Protein AF-0000000086125486 (afdb_homodimer)

Foldseek 3Di:
DPPPPPPPDFDDLVVLLVVVCVPDPDNVDHDDPVNSVVVRVVVRVLVVVLVVQLVVQCVVVPHPDSDPVSSVVCVVVSVVVD/DPPPPPPPDFDDLVVLLVVVCVPDPDNVDHDDPVNSVVVRVVVRVLVVVLVVQLCVQCVVVPHPDSDPVSSVVCVVVSVVVD

Organism: NCBI:txid247094

Secondary structure (DSSP, 8-state):
------------HHHHHHHHHHH-S-TT-EE-HHHHHHHHHHHHHHHHHHHHHHHHHHHHTT-SEE-HHHHHHHHHHHHHH-/------------HHHHHHHHHHH---TT-EE-HHHHHHHHHHHHHHHHHHHHHHHHHHHHTT-SEE-HHHHHHHHHHHHHH-

Radius of gyration: 17.05 Å; Cα contacts (8 Å, |Δi|>4): 191; chains: 2; bounding box: 52×50×36 Å

pLDDT: mean 90.28, std 16.27, range [27.81, 98.56]

Nearest PDB structures (foldseek):
  3vh6-assembly1_D  TM=9.141E-01  e=5.576E-08  Gallus gallus
  4dra-assembly1_H  TM=8.944E-01  e=1.896E-07  Homo sapiens
  4ne1-assembly1_W  TM=8.777E-01  e=1.132E-07  Homo sapiens
  7ywx-assembly1_X  TM=8.607E-01  e=2.300E-07  Homo sapiens
  4ne1-assembly1_L  TM=8.713E-01  e=2.300E-07  Homo sapiens

Sequence (164 aa):
MDQKEGEEIGFPKGLVSKLLSENIKDEKMKVSADALLLVAELLNVFVREAAARAARQAQDEEIPVVDIEQVEKILPQLLLDFMDQKEGEEIGFPKGLVSKLLSENIKDEKMKVSADALLLVAELLNVFVREAAARAARQAQDEEIPVVDIEQVEKILPQLLLDF

Structure (mmCIF, N/CA/C/O backbone):
data_AF-0000000086125486-model_v1
#
loop_
_entity.id
_entity.type
_entity.pdbx_description
1 polymer 'Centromere protein X'
#
loop_
_atom_site.group_PDB
_atom_site.id
_atom_site.type_symbol
_atom_site.label_atom_id
_atom_site.label_alt_id
_atom_site.label_comp_id
_atom_site.label_asym_id
_atom_site.label_entity_id
_atom_site.label_seq_id
_atom_site.pdbx_PDB_ins_code
_atom_site.Cartn_x
_atom_site.Cartn_y
_atom_site.Cartn_z
_atom_site.occupancy
_atom_site.B_iso_or_equiv
_atom_site.auth_seq_id
_atom_site.auth_comp_id
_atom_site.auth_asym_id
_atom_site.auth_atom_id
_atom_site.pdbx_PDB_model_num
ATOM 1 N N . MET A 1 1 ? -22.188 -17.453 19.688 1 27.88 1 MET A N 1
ATOM 2 C CA . MET A 1 1 ? -20.75 -17.656 19.516 1 27.88 1 MET A CA 1
ATOM 3 C C . MET A 1 1 ? -20.125 -16.547 18.688 1 27.88 1 MET A C 1
ATOM 5 O O . MET A 1 1 ? -20.484 -16.375 17.516 1 27.88 1 MET A O 1
ATOM 9 N N . ASP A 1 2 ? -19.891 -15.312 19 1 35.53 2 ASP A N 1
ATOM 10 C CA . ASP A 1 2 ? -19.641 -14.023 18.359 1 35.53 2 ASP A CA 1
ATOM 11 C C . ASP A 1 2 ? -18.422 -14.094 17.453 1 35.53 2 ASP A C 1
ATOM 13 O O . ASP A 1 2 ? -17.359 -14.586 17.859 1 35.53 2 ASP A O 1
ATOM 17 N N . GLN A 1 3 ? -18.438 -14.633 16.141 1 33.12 3 GLN A N 1
ATOM 18 C CA . GLN A 1 3 ? -17.422 -14.914 15.125 1 33.12 3 GLN A CA 1
ATOM 19 C C . GLN A 1 3 ? -16.297 -13.891 15.18 1 33.12 3 GLN A C 1
ATOM 21 O O . GLN A 1 3 ? -16.531 -12.695 14.992 1 33.12 3 GLN A O 1
ATOM 26 N N . LYS A 1 4 ? -15.484 -13.781 16.156 1 38.28 4 LYS A N 1
ATOM 27 C CA . LYS A 1 4 ? -14.172 -13.148 16.25 1 38.28 4 LYS A CA 1
ATOM 28 C C . LYS A 1 4 ? -13.508 -13.039 14.883 1 38.28 4 LYS A C 1
ATOM 30 O O . LYS A 1 4 ? -13.148 -14.055 14.289 1 38.28 4 LYS A O 1
ATOM 35 N N . GLU A 1 5 ? -13.852 -12.32 13.891 1 43.47 5 GLU A N 1
ATOM 36 C CA . GLU A 1 5 ? -13.367 -11.867 12.594 1 43.47 5 GLU A CA 1
ATOM 37 C C . GLU A 1 5 ? -11.836 -11.891 12.539 1 43.47 5 GLU A C 1
ATOM 39 O O . GLU A 1 5 ? -11.172 -11.383 13.438 1 43.47 5 GLU A O 1
ATOM 44 N N . GLY A 1 6 ? -11.172 -12.953 12.297 1 47.03 6 GLY A N 1
ATOM 45 C CA . GLY A 1 6 ? -9.758 -13.297 12.242 1 47.03 6 GLY A CA 1
ATOM 46 C C . GLY A 1 6 ? -8.852 -12.086 12.141 1 47.03 6 GLY A C 1
ATOM 47 O O . GLY A 1 6 ? -9.195 -11.102 11.484 1 47.03 6 GLY A O 1
ATOM 48 N N . GLU A 1 7 ? -8.32 -11.625 13.234 1 56.25 7 GLU A N 1
ATOM 49 C CA . GLU A 1 7 ? -7.359 -10.531 13.289 1 56.25 7 GLU A CA 1
ATOM 50 C C . GLU A 1 7 ? -6.512 -10.477 12.023 1 56.25 7 GLU A C 1
ATOM 52 O O . GLU A 1 7 ? -5.801 -11.43 11.703 1 56.25 7 GLU A O 1
ATOM 57 N N . GLU A 1 8 ? -7.039 -9.977 10.891 1 67.38 8 GLU A N 1
ATOM 58 C CA . GLU A 1 8 ? -6.309 -9.836 9.633 1 67.38 8 GLU A CA 1
ATOM 59 C C . GLU A 1 8 ? -4.953 -9.164 9.859 1 67.38 8 GLU A C 1
ATOM 61 O O . GLU A 1 8 ? -4.844 -8.227 10.656 1 67.38 8 GLU A O 1
ATOM 66 N N . ILE A 1 9 ? -3.92 -10.008 9.508 1 83.06 9 ILE A N 1
ATOM 67 C CA . ILE A 1 9 ? -2.588 -9.414 9.539 1 83.06 9 ILE A CA 1
ATOM 68 C C . ILE A 1 9 ? -2.559 -8.172 8.648 1 83.06 9 ILE A C 1
ATOM 70 O O . ILE A 1 9 ? -3.109 -8.18 7.543 1 83.06 9 ILE A O 1
ATOM 74 N N . GLY A 1 10 ? -2.18 -7.105 9.25 1 93.69 10 GLY A N 1
ATOM 75 C CA . GLY A 1 10 ? -2.02 -5.871 8.5 1 93.69 10 GLY A CA 1
ATOM 76 C C . GLY A 1 10 ? 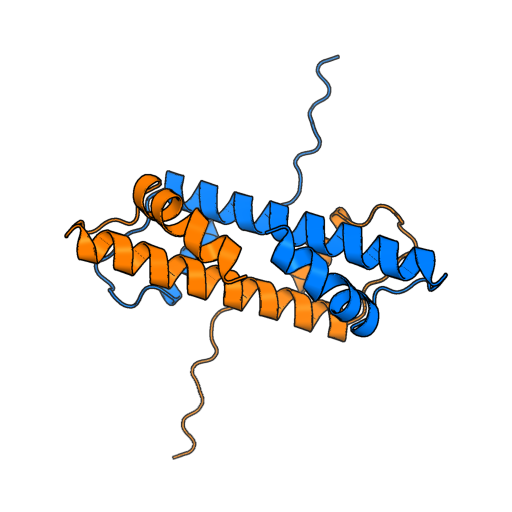-0.687 -5.191 8.742 1 93.69 10 GLY A C 1
ATOM 77 O O . GLY A 1 10 ? 0.197 -5.758 9.391 1 93.69 10 GLY A O 1
ATOM 78 N N . PHE A 1 11 ? -0.47 -4.129 8.094 1 96.19 11 PHE A N 1
ATOM 79 C CA . PHE A 1 11 ? 0.759 -3.365 8.273 1 96.19 11 PHE A CA 1
ATOM 80 C C . PHE A 1 11 ? 0.841 -2.787 9.68 1 96.19 11 PHE A C 1
ATOM 82 O O . PHE A 1 11 ? -0.115 -2.18 10.164 1 96.19 11 PHE A O 1
ATOM 89 N N . PRO A 1 12 ? 1.925 -2.938 10.289 1 95.25 12 PRO A N 1
ATOM 90 C CA . PRO A 1 12 ? 2.096 -2.33 11.609 1 95.25 12 PRO A CA 1
ATOM 91 C C . PRO A 1 12 ? 2.041 -0.805 11.57 1 95.25 12 PRO A C 1
ATOM 93 O O . PRO A 1 12 ? 2.604 -0.186 10.664 1 95.25 12 PRO A O 1
ATOM 96 N N . LYS A 1 13 ? 1.443 -0.276 12.57 1 94.81 13 LYS A N 1
ATOM 97 C CA . LYS A 1 13 ? 1.305 1.175 12.648 1 94.81 13 LYS A CA 1
ATOM 98 C C . LYS A 1 13 ? 2.668 1.855 12.719 1 94.81 13 LYS A C 1
ATOM 100 O O . LYS A 1 13 ? 2.869 2.916 12.125 1 94.81 13 LYS A O 1
ATOM 105 N N . GLY A 1 14 ? 3.518 1.239 13.492 1 96.12 14 GLY A N 1
ATOM 106 C CA . GLY A 1 14 ? 4.848 1.809 13.617 1 96.12 14 GLY A CA 1
ATOM 107 C C . GLY A 1 14 ? 5.57 1.932 12.289 1 96.12 14 GLY A C 1
ATOM 108 O O . GLY A 1 14 ? 6.254 2.928 12.039 1 96.12 14 GLY A O 1
ATOM 109 N N . LEU A 1 15 ? 5.43 0.926 11.461 1 96.62 15 LEU A N 1
ATOM 110 C CA . LEU A 1 15 ? 6.062 0.949 10.141 1 96.62 15 LEU A CA 1
ATOM 111 C C . LEU A 1 15 ? 5.414 1.997 9.25 1 96.62 15 LEU A C 1
ATOM 113 O O . LEU A 1 15 ? 6.109 2.762 8.57 1 96.62 15 LEU A O 1
ATOM 117 N N . VAL A 1 16 ? 4.109 2.064 9.203 1 97.5 16 VAL A N 1
ATOM 118 C CA . VAL A 1 16 ? 3.395 3.027 8.375 1 97.5 16 VAL A CA 1
ATOM 119 C C . VAL A 1 16 ? 3.77 4.449 8.789 1 97.5 16 VAL A C 1
ATOM 121 O O . VAL A 1 16 ? 4.02 5.309 7.941 1 97.5 16 VAL A O 1
ATOM 124 N N . SER A 1 17 ? 3.84 4.68 10.078 1 97.38 17 SER A N 1
ATOM 125 C CA . SER A 1 17 ? 4.23 5.984 10.609 1 97.38 17 SER A CA 1
ATOM 126 C C . SER A 1 17 ? 5.629 6.375 10.133 1 97.38 17 SER A C 1
ATOM 128 O O . SER A 1 17 ? 5.848 7.504 9.695 1 97.38 17 SER A O 1
ATOM 130 N N . LYS A 1 18 ? 6.531 5.418 10.281 1 96.38 18 LYS A N 1
ATOM 131 C CA . LYS A 1 18 ? 7.906 5.664 9.852 1 96.38 18 LYS A CA 1
ATOM 132 C C . LYS A 1 18 ? 7.969 6 8.367 1 96.38 18 LYS A C 1
ATOM 134 O O . LYS A 1 18 ? 8.672 6.934 7.965 1 96.38 18 LYS A O 1
ATOM 139 N N . LEU A 1 19 ? 7.289 5.266 7.574 1 96.94 19 LEU A N 1
ATOM 140 C CA . LEU A 1 19 ? 7.285 5.469 6.129 1 96.94 19 LEU A CA 1
ATOM 141 C C . LEU A 1 19 ? 6.688 6.824 5.773 1 96.94 19 LEU A C 1
ATOM 143 O O . LEU A 1 19 ? 7.203 7.527 4.902 1 96.94 19 LEU A O 1
ATOM 147 N N . LEU A 1 20 ? 5.586 7.195 6.422 1 97 20 LEU A N 1
ATOM 148 C CA . LEU A 1 20 ? 4.977 8.5 6.176 1 97 20 LEU A CA 1
ATOM 149 C C . LEU A 1 20 ? 5.938 9.625 6.535 1 97 20 LEU A C 1
ATOM 151 O O . LEU A 1 20 ? 6.105 10.578 5.766 1 97 20 LEU A O 1
ATOM 155 N N . SER A 1 21 ? 6.551 9.531 7.625 1 95.56 21 SER A N 1
ATOM 156 C CA . SER A 1 21 ? 7.48 10.555 8.094 1 95.56 21 SER A CA 1
ATOM 157 C C . SER A 1 21 ? 8.648 10.719 7.129 1 95.56 21 SER A C 1
ATOM 159 O O . SER A 1 21 ? 9.109 11.836 6.883 1 95.56 21 SER A O 1
ATOM 161 N N . GLU A 1 22 ? 9.078 9.562 6.664 1 94.25 22 GLU A N 1
ATOM 162 C CA . GLU A 1 22 ? 10.203 9.578 5.734 1 94.25 22 GLU A CA 1
ATOM 163 C C . GLU A 1 22 ? 9.836 10.281 4.434 1 94.25 22 GLU A C 1
ATOM 165 O O . GLU A 1 22 ? 10.688 10.883 3.779 1 94.25 22 GLU A O 1
ATOM 170 N N . ASN A 1 23 ? 8.625 10.258 4.102 1 92.19 23 ASN A N 1
ATOM 171 C CA . ASN A 1 23 ? 8.211 10.773 2.801 1 92.19 23 ASN A CA 1
ATOM 172 C C . ASN A 1 23 ? 7.633 12.18 2.912 1 92.19 23 ASN A C 1
ATOM 174 O O . ASN A 1 23 ? 7.332 12.812 1.898 1 92.19 23 ASN A O 1
ATOM 178 N N . ILE A 1 24 ? 7.402 12.562 4.047 1 95.19 24 ILE A N 1
ATOM 179 C CA . ILE A 1 24 ? 6.98 13.938 4.293 1 95.19 24 ILE A CA 1
ATOM 180 C C . ILE A 1 24 ? 8.211 14.828 4.473 1 95.19 24 ILE A C 1
ATOM 182 O O . ILE A 1 24 ? 9.008 14.625 5.391 1 95.19 24 ILE A O 1
ATOM 186 N N . LYS A 1 25 ? 8.445 15.766 3.717 1 89.38 25 LYS A N 1
ATOM 187 C CA . LYS A 1 25 ? 9.656 16.578 3.648 1 89.38 25 LYS A CA 1
ATOM 188 C C . LYS A 1 25 ? 9.742 17.531 4.828 1 89.38 25 LYS A C 1
ATOM 190 O O . LYS A 1 25 ? 10.828 17.781 5.359 1 89.38 25 LYS A O 1
ATOM 195 N N . ASP A 1 26 ? 8.641 18.016 5.262 1 90.06 26 ASP A N 1
ATOM 196 C CA . ASP A 1 26 ? 8.609 18.969 6.367 1 90.06 26 ASP A CA 1
ATOM 197 C C . ASP A 1 26 ? 8.75 18.266 7.711 1 90.06 26 ASP A C 1
ATOM 199 O O . ASP A 1 26 ? 7.816 17.594 8.164 1 90.06 26 ASP A O 1
ATOM 203 N N . GLU A 1 27 ? 9.797 18.453 8.359 1 87.62 27 GLU A N 1
ATOM 204 C CA . GLU A 1 27 ? 10.094 17.75 9.609 1 87.62 27 GLU A CA 1
ATOM 205 C C . GLU A 1 27 ? 9.172 18.234 10.734 1 87.62 27 GLU A C 1
ATOM 207 O O . GLU A 1 27 ? 9.047 17.562 11.758 1 87.62 27 GLU A O 1
ATOM 212 N N . LYS A 1 28 ? 8.547 19.375 10.57 1 90.62 28 LYS A N 1
ATOM 213 C CA . LYS A 1 28 ? 7.656 19.891 11.602 1 90.62 28 LYS A CA 1
ATOM 214 C C . LYS A 1 28 ? 6.258 19.297 11.469 1 90.62 28 LYS A C 1
ATOM 216 O O . LYS A 1 28 ? 5.449 19.391 12.391 1 90.62 28 LYS A O 1
ATOM 221 N N . MET A 1 29 ? 5.988 18.719 10.344 1 95.25 29 MET A N 1
ATOM 222 C CA . MET A 1 29 ? 4.676 18.141 10.07 1 95.25 29 MET A CA 1
ATOM 223 C C . MET A 1 29 ? 4.496 16.812 10.805 1 95.25 29 MET A C 1
ATOM 225 O O . MET A 1 29 ? 5.363 15.938 10.734 1 95.25 29 MET A O 1
ATOM 229 N N . LYS A 1 30 ? 3.443 16.719 11.516 1 96 30 LYS A N 1
ATOM 230 C CA . LYS A 1 30 ? 3.084 15.477 12.195 1 96 30 LYS A CA 1
ATOM 231 C C . LYS A 1 30 ? 1.925 14.773 11.5 1 96 30 LYS A C 1
ATOM 233 O O . LYS A 1 30 ? 1.206 15.391 10.711 1 96 30 LYS A O 1
ATOM 238 N N . VAL A 1 31 ? 1.83 13.516 11.773 1 97.81 31 VAL A N 1
ATOM 239 C CA . VAL A 1 31 ? 0.714 12.727 11.273 1 97.81 31 VAL A CA 1
ATOM 240 C C . VAL A 1 31 ? -0.133 12.219 12.438 1 97.81 31 VAL A C 1
ATOM 242 O O . VAL A 1 31 ? 0.394 11.648 13.391 1 97.81 31 VAL A O 1
ATOM 245 N N . SER A 1 32 ? -1.364 12.539 12.367 1 98 32 SER A N 1
ATOM 246 C CA . SER A 1 32 ? -2.258 12.141 13.453 1 98 32 SER A CA 1
ATOM 247 C C . SER A 1 32 ? -2.453 10.625 13.477 1 98 32 SER A C 1
ATOM 249 O O . SER A 1 32 ? -2.254 9.953 12.469 1 98 32 SER A O 1
ATOM 251 N N . ALA A 1 33 ? -2.873 10.133 14.625 1 97.75 33 ALA A N 1
ATOM 252 C CA . ALA A 1 33 ? -3.129 8.703 14.789 1 97.75 33 ALA A CA 1
ATOM 253 C C . ALA A 1 33 ? -4.234 8.227 13.852 1 97.75 33 ALA A C 1
ATOM 255 O O . ALA A 1 33 ? -4.156 7.133 13.297 1 97.75 33 ALA A O 1
ATOM 256 N N . ASP A 1 34 ? -5.266 9.055 13.648 1 97.81 34 ASP A N 1
ATOM 257 C CA . ASP A 1 34 ? -6.383 8.672 12.781 1 97.81 34 ASP A CA 1
ATOM 258 C C . ASP A 1 34 ? -5.949 8.609 11.32 1 97.81 34 ASP A C 1
ATOM 260 O O . ASP A 1 34 ? -6.406 7.75 10.57 1 97.81 34 ASP A O 1
ATOM 264 N N . ALA A 1 35 ? -5.164 9.555 10.953 1 98.19 35 ALA A N 1
ATOM 265 C CA . ALA A 1 35 ? -4.645 9.539 9.586 1 98.19 35 ALA A CA 1
ATOM 266 C C . ALA A 1 35 ? -3.795 8.289 9.344 1 98.19 35 ALA A C 1
ATOM 268 O O . ALA A 1 35 ? -3.912 7.652 8.289 1 98.19 35 ALA A O 1
ATOM 269 N N . LEU A 1 36 ? -3.004 8.023 10.328 1 97.81 36 LEU A N 1
ATOM 270 C CA . LEU A 1 36 ? -2.172 6.824 10.25 1 97.81 36 LEU A CA 1
ATOM 271 C C . LEU A 1 36 ? -3.027 5.578 10.055 1 97.81 36 LEU A C 1
ATOM 273 O O . LEU A 1 36 ? -2.715 4.734 9.211 1 97.81 36 LEU A O 1
ATOM 277 N N . LEU A 1 37 ? -4.043 5.465 10.82 1 97.38 37 LEU A N 1
ATOM 278 C CA . LEU A 1 37 ? -4.945 4.32 10.742 1 97.38 37 LEU A CA 1
ATOM 279 C C . LEU A 1 37 ? -5.598 4.234 9.367 1 97.38 37 LEU A C 1
ATOM 281 O O . LEU A 1 37 ? -5.73 3.146 8.797 1 97.38 37 LEU A O 1
ATOM 285 N N . LEU A 1 38 ? -5.988 5.332 8.844 1 97.88 38 LEU A N 1
ATOM 286 C CA . LEU A 1 38 ? -6.625 5.352 7.535 1 97.88 38 LEU A CA 1
ATOM 287 C C . LEU A 1 38 ? -5.652 4.898 6.449 1 97.88 38 LEU A C 1
ATOM 289 O O . LEU A 1 38 ? -6.004 4.078 5.602 1 97.88 38 LEU A O 1
ATOM 293 N N . VAL A 1 39 ? -4.469 5.398 6.457 1 97.69 39 VAL A N 1
ATOM 294 C CA . VAL A 1 39 ? -3.48 5.031 5.445 1 97.69 39 VAL A CA 1
ATOM 295 C C . VAL A 1 39 ? -3.146 3.547 5.566 1 97.69 39 VAL A C 1
ATOM 297 O O . VAL A 1 39 ? -3.045 2.844 4.559 1 97.69 39 VAL A O 1
ATOM 300 N N . ALA A 1 40 ? -2.984 3.049 6.828 1 97.62 40 ALA A N 1
ATOM 301 C CA . ALA A 1 40 ? -2.742 1.624 7.039 1 97.62 40 ALA A CA 1
ATOM 302 C C . ALA A 1 40 ? -3.867 0.78 6.449 1 97.62 40 ALA A C 1
ATOM 304 O O . ALA A 1 40 ? -3.615 -0.26 5.836 1 97.62 40 ALA A O 1
ATOM 305 N N . GLU A 1 41 ? -5.082 1.239 6.637 1 96.69 41 GLU A N 1
ATOM 306 C CA . GLU A 1 41 ? -6.227 0.509 6.098 1 96.69 41 GLU A CA 1
ATOM 307 C C . GLU A 1 41 ? -6.211 0.504 4.574 1 96.69 41 GLU A C 1
ATOM 309 O O . GLU A 1 41 ? -6.52 -0.512 3.947 1 96.69 41 GLU A O 1
ATOM 314 N N . LEU A 1 42 ? -5.91 1.632 3.961 1 96.31 42 LEU A N 1
ATOM 315 C CA . LEU A 1 42 ? -5.828 1.717 2.506 1 96.31 42 LEU A CA 1
ATOM 316 C C . LEU A 1 42 ? -4.77 0.761 1.967 1 96.31 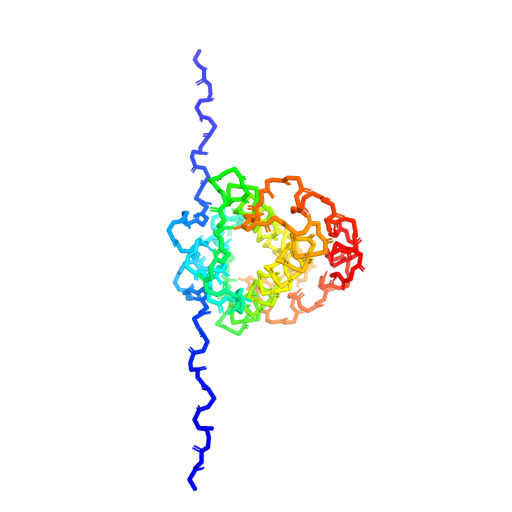42 LEU A C 1
ATOM 318 O O . LEU A 1 42 ? -5.004 0.061 0.979 1 96.31 42 LEU A O 1
ATOM 322 N N . LEU A 1 43 ? -3.648 0.705 2.672 1 97.12 43 LEU A N 1
ATOM 323 C CA . LEU A 1 43 ? -2.578 -0.203 2.275 1 97.12 43 LEU A CA 1
ATOM 324 C C . LEU A 1 43 ? -3.023 -1.656 2.402 1 97.12 43 LEU A C 1
ATOM 326 O O . LEU A 1 43 ? -2.736 -2.477 1.527 1 97.12 43 LEU A O 1
ATOM 330 N N . ASN A 1 44 ? -3.689 -1.975 3.48 1 96.56 44 ASN A N 1
ATOM 331 C CA . ASN A 1 44 ? -4.188 -3.332 3.674 1 96.56 44 ASN A CA 1
ATOM 332 C C . ASN A 1 44 ? -5.184 -3.725 2.588 1 96.56 44 ASN A C 1
ATOM 334 O O . ASN A 1 44 ? -5.152 -4.848 2.086 1 96.56 44 ASN A O 1
ATOM 338 N N . VAL A 1 45 ? -6.078 -2.863 2.293 1 95.44 45 VAL A N 1
ATOM 339 C CA . VAL A 1 45 ? -7.047 -3.135 1.238 1 95.44 45 VAL A CA 1
ATOM 340 C C . VAL A 1 45 ? -6.324 -3.324 -0.093 1 95.44 45 VAL A C 1
ATOM 342 O O . VAL A 1 45 ? -6.648 -4.238 -0.856 1 95.44 45 VAL A O 1
ATOM 345 N N . PHE A 1 46 ? -5.391 -2.432 -0.346 1 95.44 46 PHE A N 1
ATOM 346 C CA . PHE A 1 46 ? -4.637 -2.486 -1.593 1 95.44 46 PHE A CA 1
ATOM 347 C C . PHE A 1 46 ? -3.939 -3.832 -1.747 1 95.44 46 PHE A C 1
ATOM 349 O O . PHE A 1 46 ? -4.047 -4.477 -2.793 1 95.44 46 PHE A O 1
ATOM 356 N N . VAL A 1 47 ? -3.242 -4.277 -0.757 1 96.81 47 VAL A N 1
ATOM 357 C CA . VAL A 1 47 ? -2.475 -5.516 -0.842 1 96.81 47 VAL A CA 1
ATOM 358 C C . VAL A 1 47 ? -3.426 -6.707 -0.94 1 96.81 47 VAL A C 1
ATOM 360 O O . VAL A 1 47 ? -3.152 -7.668 -1.661 1 96.81 47 VAL A O 1
ATOM 363 N N . ARG A 1 48 ? -4.492 -6.66 -0.231 1 96.06 48 ARG A N 1
ATOM 364 C CA . ARG A 1 48 ? -5.488 -7.723 -0.291 1 96.06 48 ARG A CA 1
ATOM 365 C C . ARG A 1 48 ? -6.059 -7.863 -1.698 1 96.06 48 ARG A C 1
ATOM 367 O O . ARG A 1 48 ? -6.176 -8.977 -2.219 1 96.06 48 ARG A O 1
ATOM 374 N N . GLU A 1 49 ? -6.469 -6.703 -2.279 1 96.06 49 GLU A N 1
ATOM 375 C CA . GLU A 1 49 ? -7.031 -6.719 -3.625 1 96.06 49 GLU A CA 1
ATOM 376 C C . GLU A 1 49 ? -6.004 -7.191 -4.648 1 96.06 49 GLU A C 1
ATOM 378 O O . GLU A 1 49 ? -6.324 -7.988 -5.535 1 96.06 49 GLU A O 1
ATOM 383 N N . ALA A 1 50 ? -4.809 -6.691 -4.562 1 97.06 50 ALA A N 1
ATOM 384 C CA . ALA A 1 50 ? -3.734 -7.102 -5.465 1 97.06 50 ALA A CA 1
ATOM 385 C C . ALA A 1 50 ? -3.492 -8.609 -5.375 1 97.06 50 ALA A C 1
ATOM 387 O O . ALA A 1 50 ? -3.42 -9.289 -6.402 1 97.06 50 ALA A O 1
ATOM 388 N N . ALA A 1 51 ? -3.387 -9.133 -4.148 1 97.19 51 ALA A N 1
ATOM 389 C CA . ALA A 1 51 ? -3.125 -10.547 -3.914 1 97.19 51 ALA A CA 1
ATOM 390 C C . ALA A 1 51 ? -4.238 -11.414 -4.496 1 97.19 51 ALA A C 1
ATOM 392 O O . ALA A 1 51 ? -3.971 -12.398 -5.191 1 97.19 51 ALA A O 1
ATOM 393 N N . ALA A 1 52 ? -5.465 -11.047 -4.137 1 96.38 52 ALA A N 1
ATOM 394 C CA . ALA A 1 52 ? -6.617 -11.828 -4.59 1 96.38 52 ALA A CA 1
ATOM 395 C C . ALA A 1 52 ? -6.695 -11.852 -6.113 1 96.38 52 ALA A C 1
ATOM 397 O O . ALA A 1 52 ? -6.922 -12.914 -6.711 1 96.38 52 ALA A O 1
ATOM 398 N N . ARG A 1 53 ? -6.488 -10.711 -6.699 1 97.38 53 ARG A N 1
ATOM 399 C CA . ARG A 1 53 ? -6.602 -10.625 -8.148 1 97.38 53 ARG A CA 1
ATOM 400 C C . ARG A 1 53 ? -5.445 -11.344 -8.836 1 97.38 53 ARG A C 1
ATOM 402 O O . ARG A 1 53 ? -5.641 -12.023 -9.844 1 97.38 53 ARG A O 1
ATOM 409 N N . ALA A 1 54 ? -4.266 -11.195 -8.367 1 97.94 54 ALA A N 1
ATOM 410 C CA . ALA A 1 54 ? -3.111 -11.867 -8.953 1 97.94 54 ALA A CA 1
ATOM 411 C C . ALA A 1 54 ? -3.246 -13.383 -8.836 1 97.94 54 ALA A C 1
ATOM 413 O O . ALA A 1 54 ? -2.934 -14.109 -9.781 1 97.94 54 ALA A O 1
ATOM 414 N N . ALA A 1 55 ? -3.723 -13.844 -7.711 1 97.38 55 ALA A N 1
ATOM 415 C CA . ALA A 1 55 ? -3.939 -15.281 -7.516 1 97.38 55 ALA A CA 1
ATOM 416 C C . ALA A 1 55 ? -4.988 -15.812 -8.492 1 97.38 55 ALA A C 1
ATOM 418 O O . ALA A 1 55 ? -4.812 -16.891 -9.07 1 97.38 55 ALA A O 1
ATOM 419 N N . ARG A 1 56 ? -6.055 -15.039 -8.594 1 97 56 ARG A N 1
ATOM 420 C CA . ARG A 1 56 ? -7.098 -15.438 -9.539 1 97 56 ARG A CA 1
ATOM 421 C C . ARG A 1 56 ? -6.551 -15.484 -10.961 1 97 56 ARG A C 1
ATOM 423 O O . ARG A 1 56 ? -6.887 -16.391 -11.719 1 97 56 ARG A O 1
ATOM 430 N N . GLN A 1 57 ? -5.707 -14.5 -11.305 1 97.75 57 GLN A N 1
ATOM 431 C CA . GLN A 1 57 ? -5.082 -14.477 -12.625 1 97.75 57 GLN A CA 1
ATOM 432 C C . GLN A 1 57 ? -4.246 -15.734 -12.859 1 97.75 57 GLN A C 1
ATOM 434 O O . GLN A 1 57 ? -4.293 -16.328 -13.938 1 97.75 57 GLN A O 1
ATOM 439 N N . ALA A 1 58 ? -3.475 -16.141 -11.859 1 97.62 58 ALA A N 1
ATOM 440 C CA . ALA A 1 58 ? -2.678 -17.375 -11.945 1 97.62 58 ALA A CA 1
ATOM 441 C C . ALA A 1 58 ? -3.57 -18.594 -12.078 1 97.62 58 ALA A C 1
ATOM 443 O O . ALA A 1 58 ? -3.281 -19.5 -12.875 1 97.62 58 ALA A O 1
ATOM 444 N N . GLN A 1 59 ? -4.668 -18.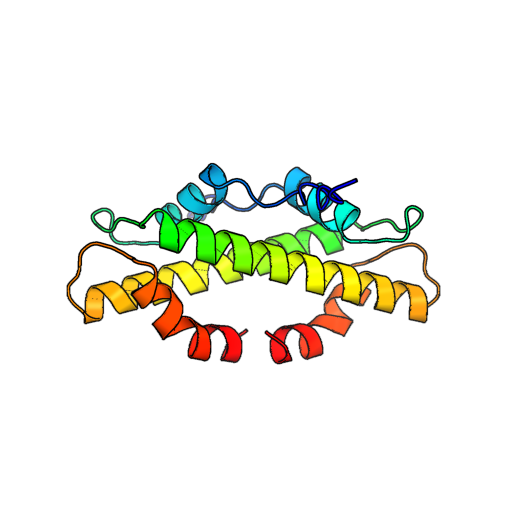609 -11.289 1 96.31 59 GLN A N 1
ATOM 445 C CA . GLN A 1 59 ? -5.613 -19.719 -11.359 1 96.31 59 GLN A CA 1
ATOM 446 C C . GLN A 1 59 ? -6.246 -19.828 -12.75 1 96.31 59 GLN A C 1
ATOM 448 O O . GLN A 1 59 ? -6.367 -20.922 -13.297 1 96.31 59 GLN A O 1
ATOM 453 N N . ASP A 1 60 ? -6.672 -18.703 -13.297 1 96.62 60 ASP A N 1
ATOM 454 C CA . ASP A 1 60 ? -7.25 -18.656 -14.633 1 96.62 60 ASP A CA 1
ATOM 455 C C . ASP A 1 60 ? -6.285 -19.219 -15.672 1 96.62 60 ASP A C 1
ATOM 457 O O . ASP A 1 60 ? -6.711 -19.828 -16.672 1 96.62 60 ASP A O 1
ATOM 461 N N . GLU A 1 61 ? -4.965 -19.078 -15.406 1 97.06 61 GLU A N 1
ATOM 462 C CA . GLU A 1 61 ? -3.928 -19.562 -16.312 1 97.06 61 GLU A CA 1
ATOM 463 C C . GLU A 1 61 ? -3.449 -20.953 -15.922 1 97.06 61 GLU A C 1
ATOM 465 O O . GLU A 1 61 ? -2.559 -21.516 -16.562 1 97.06 61 GLU A O 1
ATOM 470 N N . GLU A 1 62 ? -3.982 -21.453 -14.758 1 95 62 GLU A N 1
ATOM 471 C CA . GLU A 1 62 ? -3.693 -22.797 -14.242 1 95 62 GLU A CA 1
ATOM 472 C C . GLU A 1 62 ? -2.217 -22.938 -13.891 1 95 62 GLU A C 1
ATOM 474 O O . GLU A 1 62 ? -1.585 -23.938 -14.25 1 95 62 GLU A O 1
ATOM 479 N N . ILE A 1 63 ? -1.633 -21.938 -13.391 1 94.31 63 ILE A N 1
ATOM 480 C CA . ILE A 1 63 ? -0.259 -21.969 -12.898 1 94.31 63 ILE A CA 1
ATOM 481 C C . ILE A 1 63 ? -0.251 -21.844 -11.383 1 94.31 63 ILE A C 1
ATOM 483 O O . ILE A 1 63 ? -0.985 -21.031 -10.812 1 94.31 63 ILE A O 1
ATOM 487 N N . PRO A 1 64 ? 0.574 -22.609 -10.727 1 94.69 64 PRO A N 1
ATOM 488 C CA . PRO A 1 64 ? 0.579 -22.656 -9.266 1 94.69 64 PRO A CA 1
ATOM 489 C C . PRO A 1 64 ? 1.442 -21.547 -8.648 1 94.69 64 PRO A C 1
ATOM 491 O O . PRO A 1 64 ? 1.949 -21.719 -7.535 1 94.69 64 PRO A O 1
ATOM 494 N N . VAL A 1 65 ? 1.757 -20.484 -9.383 1 97.31 65 VAL A N 1
ATOM 495 C CA . VAL A 1 65 ? 2.645 -19.422 -8.914 1 97.31 65 VAL A CA 1
ATOM 496 C C . VAL A 1 65 ? 2.111 -18.078 -9.367 1 97.31 65 VAL A C 1
ATOM 498 O O . VAL A 1 65 ? 1.677 -17.922 -10.516 1 97.31 65 VAL A O 1
ATOM 501 N N . VAL A 1 66 ? 2.027 -17.156 -8.477 1 97.88 66 VAL A N 1
ATOM 502 C CA . VAL A 1 66 ? 1.889 -15.75 -8.859 1 97.88 66 VAL A CA 1
ATOM 503 C C . VAL A 1 66 ? 3.258 -15.172 -9.211 1 97.88 66 VAL A C 1
ATOM 505 O O . VAL A 1 66 ? 4.055 -14.859 -8.328 1 97.88 66 VAL A O 1
ATOM 508 N N . ASP A 1 67 ? 3.486 -15.109 -10.453 1 97.94 67 ASP A N 1
ATOM 509 C CA . ASP A 1 67 ? 4.727 -14.523 -10.953 1 97.94 67 ASP A CA 1
ATOM 510 C C . ASP A 1 67 ? 4.523 -13.062 -11.328 1 97.94 67 ASP A C 1
ATOM 512 O O . ASP A 1 67 ? 3.428 -12.516 -11.18 1 97.94 67 ASP A O 1
ATOM 516 N N . ILE A 1 68 ? 5.621 -12.445 -11.727 1 98.19 68 ILE A N 1
ATOM 517 C CA . ILE A 1 68 ? 5.57 -11.023 -12.055 1 98.19 68 ILE A CA 1
ATOM 518 C C . ILE A 1 68 ? 4.562 -10.789 -13.172 1 98.19 68 ILE A C 1
ATOM 520 O O . ILE A 1 68 ? 3.877 -9.766 -13.195 1 98.19 68 ILE A O 1
ATOM 524 N N . GLU A 1 69 ? 4.402 -11.688 -14.117 1 98.12 69 GLU A N 1
ATOM 525 C CA . GLU A 1 69 ? 3.484 -11.547 -15.242 1 98.12 69 GLU A CA 1
ATOM 526 C C . GLU A 1 69 ? 2.037 -11.453 -14.766 1 98.12 69 GLU A C 1
ATOM 528 O O . GLU A 1 69 ? 1.26 -10.641 -15.281 1 98.12 69 GLU A O 1
ATOM 533 N N . GLN A 1 70 ? 1.671 -12.297 -13.828 1 98.5 70 GLN A N 1
ATOM 534 C CA . GLN A 1 70 ? 0.312 -12.289 -13.297 1 98.5 70 GLN A CA 1
ATOM 535 C C . GLN A 1 70 ? 0.005 -10.969 -12.602 1 98.5 70 GLN A C 1
ATOM 537 O O . GLN A 1 70 ? -1.097 -10.43 -12.734 1 98.5 70 GLN A O 1
ATOM 542 N N . VAL A 1 71 ? 0.94 -10.43 -11.836 1 98.31 71 VAL A N 1
ATOM 543 C CA . VAL A 1 71 ? 0.751 -9.141 -11.172 1 98.31 71 VAL A CA 1
ATOM 544 C C . VAL A 1 71 ? 0.601 -8.039 -12.211 1 98.31 71 VAL A C 1
ATOM 546 O O . VAL A 1 71 ? -0.297 -7.195 -12.109 1 98.31 71 VAL A O 1
ATOM 549 N N . GLU A 1 72 ? 1.45 -8.102 -13.234 1 98.25 72 GLU A N 1
ATOM 550 C CA . GLU A 1 72 ? 1.407 -7.082 -14.281 1 98.25 72 GLU A CA 1
ATOM 551 C C . GLU A 1 72 ? 0.067 -7.094 -15.016 1 98.25 72 GLU A C 1
ATOM 553 O O . GLU A 1 72 ? -0.466 -6.039 -15.359 1 98.25 72 GLU A O 1
ATOM 558 N N . LYS A 1 73 ? -0.407 -8.203 -15.266 1 97.81 73 LYS A N 1
ATOM 559 C CA . LYS A 1 73 ? -1.64 -8.352 -16.031 1 97.81 73 LYS A CA 1
ATOM 560 C C . LYS A 1 73 ? -2.83 -7.762 -15.281 1 97.81 73 LYS A C 1
ATOM 562 O O . LYS A 1 73 ? -3.789 -7.293 -15.906 1 97.81 73 LYS A O 1
ATOM 567 N N . ILE A 1 74 ? -2.809 -7.738 -13.977 1 97.12 74 ILE A N 1
ATOM 568 C CA . ILE A 1 74 ? -3.969 -7.258 -13.234 1 97.12 74 ILE A CA 1
ATOM 569 C C . ILE A 1 74 ? -3.811 -5.77 -12.938 1 97.12 74 ILE A C 1
ATOM 571 O O . ILE A 1 74 ? -4.762 -5.109 -12.508 1 97.12 74 ILE A O 1
ATOM 575 N N . LEU A 1 75 ? -2.6 -5.234 -13.094 1 96.25 75 LEU A N 1
ATOM 576 C CA . LEU A 1 75 ? -2.283 -3.875 -12.672 1 96.25 75 LEU A CA 1
ATOM 577 C C . LEU A 1 75 ? -3.238 -2.873 -13.312 1 96.25 75 LEU A C 1
ATOM 579 O O . LEU A 1 75 ? -3.732 -1.963 -12.641 1 96.25 75 LEU A O 1
ATOM 583 N N . PRO A 1 76 ? -3.559 -3.025 -14.641 1 95.06 76 PRO A N 1
ATOM 584 C CA . PRO A 1 76 ? -4.457 -2.041 -15.25 1 95.06 76 PRO A CA 1
ATOM 585 C C . PRO A 1 76 ? -5.816 -1.979 -14.555 1 95.06 76 PRO A C 1
ATOM 587 O O . PRO A 1 76 ? -6.262 -0.9 -14.156 1 95.06 76 PRO A O 1
ATOM 590 N N . GLN A 1 77 ? -6.352 -3.16 -14.367 1 93.62 77 GLN A N 1
ATOM 591 C CA . GLN A 1 77 ? -7.668 -3.184 -13.734 1 93.62 77 GLN A CA 1
ATOM 592 C C . GLN A 1 77 ? -7.574 -2.838 -12.25 1 93.62 77 GLN A C 1
ATOM 594 O O . GLN A 1 77 ? -8.461 -2.172 -11.711 1 93.62 77 GLN A O 1
ATOM 599 N N . LEU A 1 78 ? -6.57 -3.182 -11.586 1 93.12 78 LEU A N 1
ATOM 600 C CA . LEU A 1 78 ? -6.359 -2.904 -10.164 1 93.12 78 LEU A CA 1
ATOM 601 C C . LEU A 1 78 ? -6.27 -1.402 -9.914 1 93.12 78 LEU A C 1
ATOM 603 O O . LEU A 1 78 ? -6.93 -0.878 -9.016 1 93.12 78 LEU A O 1
ATOM 607 N N . LEU A 1 79 ? -5.473 -0.707 -10.711 1 86.88 79 LEU A N 1
ATOM 608 C CA . LEU A 1 79 ? -5.254 0.723 -10.516 1 86.88 79 LEU A CA 1
ATOM 609 C C . LEU A 1 79 ? -6.492 1.519 -10.914 1 86.88 79 LEU A C 1
ATOM 611 O O . LEU A 1 79 ? -6.746 2.596 -10.367 1 86.88 79 LEU A O 1
ATOM 615 N N . LEU A 1 80 ? -7.27 0.917 -11.812 1 87.38 80 LEU A N 1
ATOM 616 C CA . LEU A 1 80 ? -8.508 1.558 -12.234 1 87.38 80 LEU A CA 1
ATOM 617 C C . LEU A 1 80 ? -9.57 1.455 -11.141 1 87.38 80 LEU A C 1
ATOM 619 O O . LEU A 1 80 ? -10.406 2.348 -11 1 87.38 80 LEU A O 1
ATOM 623 N N . ASP A 1 81 ? -9.555 0.347 -10.43 1 82.81 81 ASP A N 1
ATOM 624 C CA . ASP A 1 81 ? -10.523 0.093 -9.375 1 82.81 81 ASP A CA 1
ATOM 625 C C . ASP A 1 81 ? -10.148 0.829 -8.094 1 82.81 81 ASP A C 1
ATOM 627 O O . ASP A 1 81 ? -10.984 1.02 -7.207 1 82.81 81 ASP A O 1
ATOM 631 N N . PHE A 1 82 ? -8.82 1.275 -7.926 1 78.94 82 PHE A N 1
ATOM 632 C CA . PHE A 1 82 ? -8.367 1.993 -6.742 1 78.94 82 PHE A CA 1
ATOM 633 C C . PHE A 1 82 ? -8.516 3.498 -6.93 1 78.94 82 PHE A C 1
ATOM 635 O O . PHE A 1 82 ? -8.938 4.207 -6.016 1 78.94 82 PHE A O 1
ATOM 642 N N . MET B 1 1 ? 32.219 11.211 -6.957 1 27.81 1 MET B N 1
ATOM 643 C CA . MET B 1 1 ? 31.594 10.93 -5.676 1 27.81 1 MET B CA 1
ATOM 644 C C . MET B 1 1 ? 30.219 10.289 -5.879 1 27.81 1 MET B C 1
ATOM 646 O O . MET B 1 1 ? 29.328 10.898 -6.453 1 27.81 1 MET B O 1
ATOM 650 N N . ASP B 1 2 ? 29.922 9.086 -6.25 1 35.09 2 ASP B N 1
ATOM 651 C CA . ASP B 1 2 ? 28.797 8.359 -6.832 1 35.09 2 ASP B CA 1
ATOM 652 C C . ASP B 1 2 ? 27.562 8.43 -5.926 1 35.09 2 ASP B C 1
ATOM 654 O O . ASP B 1 2 ? 27.672 8.234 -4.715 1 35.09 2 ASP B O 1
ATOM 658 N N . GLN B 1 3 ? 26.641 9.539 -5.922 1 31.75 3 GLN B N 1
ATOM 659 C CA . GLN B 1 3 ? 25.484 9.898 -5.105 1 31.75 3 GLN B CA 1
ATOM 660 C C . GLN B 1 3 ? 24.703 8.648 -4.688 1 31.75 3 GLN B C 1
ATOM 662 O O . GLN B 1 3 ? 24.219 7.91 -5.539 1 31.75 3 GLN B O 1
ATOM 667 N N . LYS B 1 4 ? 25.172 7.727 -3.971 1 37.91 4 LYS B N 1
ATOM 668 C CA . LYS B 1 4 ? 24.516 6.68 -3.189 1 37.91 4 LYS B CA 1
ATOM 669 C C . LYS B 1 4 ? 23.078 7.07 -2.838 1 37.91 4 LYS B C 1
ATOM 671 O O . LYS B 1 4 ? 22.859 7.996 -2.055 1 37.91 4 LYS B O 1
ATOM 676 N N . GLU B 1 5 ? 22.062 7.203 -3.625 1 43.91 5 GLU B N 1
ATOM 677 C CA . GLU B 1 5 ? 20.625 7.387 -3.609 1 43.91 5 GLU B CA 1
ATOM 678 C C . GLU B 1 5 ? 20.016 6.848 -2.32 1 43.91 5 GLU B C 1
ATOM 680 O O . GLU B 1 5 ? 20.297 5.715 -1.919 1 43.91 5 GLU B O 1
ATOM 685 N N . GLY B 1 6 ? 19.938 7.5 -1.242 1 46.91 6 GLY B N 1
ATOM 686 C CA . GLY B 1 6 ? 19.5 7.246 0.119 1 46.91 6 GLY B CA 1
ATOM 687 C C . GLY B 1 6 ? 18.578 6.039 0.234 1 46.91 6 GLY B C 1
ATOM 688 O O . GLY B 1 6 ? 17.766 5.785 -0.654 1 46.91 6 GLY B O 1
ATOM 689 N N . GLU B 1 7 ? 19.078 4.918 0.595 1 56.22 7 GLU B N 1
ATOM 690 C CA . GLU B 1 7 ? 18.328 3.688 0.819 1 56.22 7 GLU B CA 1
ATOM 691 C C . GLU B 1 7 ? 16.922 3.986 1.323 1 56.22 7 GLU B C 1
ATOM 693 O O . GLU B 1 7 ? 16.75 4.594 2.383 1 56.22 7 GLU B O 1
ATOM 698 N N . GLU B 1 8 ? 15.977 4.414 0.467 1 67.56 8 GLU B N 1
ATOM 699 C CA . GLU B 1 8 ? 14.586 4.691 0.833 1 67.56 8 GLU B CA 1
ATOM 700 C C . GLU B 1 8 ? 13.992 3.551 1.654 1 67.56 8 GLU B C 1
ATOM 702 O O . GLU B 1 8 ? 14.258 2.377 1.373 1 67.56 8 GLU B O 1
ATOM 707 N N . ILE B 1 9 ? 13.641 3.969 2.92 1 83.12 9 ILE B N 1
ATOM 708 C CA . ILE B 1 9 ? 12.93 2.988 3.734 1 83.12 9 ILE B CA 1
ATOM 709 C C . ILE B 1 9 ? 11.68 2.512 2.994 1 83.12 9 ILE B C 1
ATOM 711 O O . ILE B 1 9 ? 10.961 3.312 2.389 1 83.12 9 ILE B O 1
ATOM 715 N N . GLY B 1 10 ? 11.617 1.243 2.83 1 93.88 10 GLY B N 1
ATOM 716 C CA . GLY B 1 10 ? 10.445 0.644 2.221 1 93.88 10 GLY B CA 1
ATOM 717 C C . GLY B 1 10 ? 9.891 -0.528 3.01 1 93.88 10 GLY B C 1
ATOM 718 O O . GLY B 1 10 ? 10.328 -0.786 4.133 1 93.88 10 GLY B O 1
ATOM 719 N N . PHE B 1 11 ? 8.844 -1.083 2.557 1 96.31 11 PHE B N 1
ATOM 720 C CA . PHE B 1 11 ? 8.234 -2.236 3.209 1 96.31 11 PHE B CA 1
ATOM 721 C C . PHE B 1 11 ? 9.172 -3.441 3.158 1 96.31 11 PHE B C 1
ATOM 723 O O . PHE B 1 11 ? 9.695 -3.781 2.096 1 96.31 11 PHE B O 1
ATOM 730 N N . PRO B 1 12 ? 9.344 -4.066 4.23 1 95.25 12 PRO B N 1
ATOM 731 C CA . PRO B 1 12 ? 10.156 -5.285 4.223 1 95.25 12 PRO B CA 1
ATOM 732 C C . PRO B 1 12 ? 9.547 -6.398 3.379 1 95.25 12 PRO B C 1
ATOM 734 O O . PRO B 1 12 ? 8.328 -6.617 3.424 1 95.25 12 PRO B O 1
ATOM 737 N N . LYS B 1 13 ? 10.391 -7.094 2.721 1 94.81 13 LYS B N 1
ATOM 738 C CA . LYS B 1 13 ? 9.938 -8.18 1.856 1 94.81 13 LYS B CA 1
ATOM 739 C C . LYS B 1 13 ? 9.234 -9.266 2.66 1 94.81 13 LYS B C 1
ATOM 741 O O . LYS B 1 13 ? 8.242 -9.836 2.203 1 94.81 13 LYS B O 1
ATOM 746 N N . GLY B 1 14 ? 9.812 -9.531 3.783 1 96.12 14 GLY B N 1
ATOM 747 C CA . GLY B 1 14 ? 9.203 -10.555 4.625 1 96.12 14 GLY B CA 1
ATOM 748 C C . GLY B 1 14 ? 7.77 -10.234 5.004 1 96.12 14 GLY B C 1
ATOM 749 O O . GLY B 1 14 ? 6.914 -11.125 5.023 1 96.12 14 GLY B O 1
ATOM 750 N N . LEU B 1 15 ? 7.52 -8.984 5.309 1 96.62 15 LEU B N 1
ATOM 751 C CA . LEU B 1 15 ? 6.168 -8.562 5.664 1 96.62 15 LEU B CA 1
ATOM 752 C C . LEU B 1 15 ? 5.242 -8.625 4.457 1 96.62 15 LEU B C 1
ATOM 754 O O . LEU B 1 15 ? 4.117 -9.125 4.555 1 96.62 15 LEU B O 1
ATOM 758 N N . VAL B 1 16 ? 5.645 -8.133 3.326 1 97.5 16 VAL B N 1
ATOM 759 C CA . VAL B 1 16 ? 4.836 -8.148 2.113 1 97.5 16 VAL B CA 1
ATOM 760 C C . VAL B 1 16 ? 4.492 -9.586 1.737 1 97.5 16 VAL B C 1
ATOM 762 O O . VAL B 1 16 ? 3.348 -9.891 1.389 1 97.5 16 VAL B O 1
ATOM 765 N N . SER B 1 17 ? 5.473 -10.469 1.826 1 97.31 17 SER B N 1
ATOM 766 C CA . SER B 1 17 ? 5.262 -11.883 1.538 1 97.31 17 SER B CA 1
ATOM 767 C C . SER B 1 17 ? 4.195 -12.477 2.449 1 97.31 17 SER B C 1
ATOM 769 O O . SER B 1 17 ? 3.301 -13.188 1.986 1 97.31 17 SER B O 1
ATOM 771 N N . LYS B 1 18 ? 4.359 -12.195 3.732 1 96.38 18 LYS B N 1
ATOM 772 C CA . LYS B 1 18 ? 3.393 -12.703 4.707 1 96.38 18 LYS B CA 1
ATOM 773 C C . LYS B 1 18 ? 1.985 -12.203 4.391 1 96.38 18 LYS B C 1
ATOM 775 O O . LYS B 1 18 ? 1.023 -12.977 4.441 1 96.38 18 LYS B O 1
ATOM 780 N N . LEU B 1 19 ? 1.854 -10.961 4.105 1 96.88 19 LEU B N 1
ATOM 781 C CA . LEU B 1 19 ? 0.557 -10.359 3.818 1 96.88 19 LEU B CA 1
ATOM 782 C C . LEU B 1 19 ? -0.053 -10.961 2.555 1 96.88 19 LEU B C 1
ATOM 784 O O . LEU B 1 19 ? -1.252 -11.25 2.514 1 96.88 19 LEU B O 1
ATOM 788 N N . LEU B 1 20 ? 0.747 -11.148 1.52 1 96.94 20 LEU B N 1
ATOM 789 C CA . LEU B 1 20 ? 0.254 -11.766 0.292 1 96.94 20 LEU B CA 1
ATOM 790 C C . LEU B 1 20 ? -0.238 -13.18 0.556 1 96.94 20 LEU B C 1
ATOM 792 O O . LEU B 1 20 ? -1.319 -13.562 0.103 1 96.94 20 LEU B O 1
ATOM 796 N N . SER B 1 21 ? 0.502 -13.914 1.254 1 95.5 21 SER B N 1
ATOM 797 C CA . SER B 1 21 ? 0.152 -15.297 1.556 1 95.5 21 SER B CA 1
ATOM 798 C C . SER B 1 21 ? -1.158 -15.375 2.332 1 95.5 21 SER B C 1
ATOM 800 O O . SER B 1 21 ? -1.968 -16.281 2.1 1 95.5 21 SER B O 1
ATOM 802 N N . GLU B 1 22 ? -1.255 -14.43 3.246 1 94.06 22 GLU B N 1
ATOM 803 C CA . GLU B 1 22 ? -2.463 -14.398 4.066 1 94.06 22 GLU B CA 1
ATOM 804 C C . GLU B 1 22 ? -3.697 -14.102 3.217 1 94.06 22 GLU B C 1
ATOM 806 O O . GLU B 1 22 ? -4.801 -14.547 3.541 1 94.06 22 GLU B O 1
ATOM 811 N N . ASN B 1 23 ? -3.529 -13.438 2.17 1 91.81 23 ASN B N 1
ATOM 812 C CA . ASN B 1 23 ? -4.672 -12.977 1.382 1 91.81 23 ASN B CA 1
ATOM 813 C C . ASN B 1 23 ? -4.914 -13.883 0.176 1 91.81 23 ASN B C 1
ATOM 815 O O . ASN B 1 23 ? -5.91 -13.719 -0.535 1 91.81 23 ASN B O 1
ATOM 819 N N . ILE B 1 24 ? -4.02 -14.68 -0.067 1 95.06 24 ILE B N 1
ATOM 820 C CA . ILE B 1 24 ? -4.191 -15.68 -1.11 1 95.06 24 ILE B CA 1
ATOM 821 C C . ILE B 1 24 ? -4.84 -16.938 -0.521 1 95.06 24 ILE B C 1
ATOM 823 O O . ILE B 1 24 ? -4.273 -17.578 0.368 1 95.06 24 ILE B O 1
ATOM 827 N N . LYS B 1 25 ? -5.938 -17.344 -0.902 1 89.38 25 LYS B N 1
ATOM 828 C CA . LYS B 1 25 ? -6.754 -18.406 -0.317 1 89.38 25 LYS B CA 1
ATOM 829 C C . LYS B 1 25 ? -6.172 -19.781 -0.612 1 89.38 25 LYS B C 1
ATOM 831 O O . LYS B 1 25 ? -6.211 -20.672 0.237 1 89.38 25 LYS B O 1
ATOM 836 N N . ASP B 1 26 ? -5.59 -19.922 -1.745 1 89.81 26 ASP B N 1
ATOM 837 C CA . ASP B 1 26 ? -5.02 -21.219 -2.143 1 89.81 26 ASP B CA 1
ATOM 838 C C . ASP B 1 26 ? -3.66 -21.438 -1.484 1 89.81 26 ASP B C 1
ATOM 840 O O . ASP B 1 26 ? -2.672 -20.797 -1.855 1 89.81 26 ASP B O 1
ATOM 844 N N . GLU B 1 27 ? -3.57 -22.344 -0.622 1 87.38 27 GLU B N 1
ATOM 845 C CA . GLU B 1 27 ? -2.355 -22.594 0.149 1 87.38 27 GLU B CA 1
ATOM 846 C C . GLU B 1 27 ? -1.254 -23.172 -0.733 1 87.38 27 GLU B C 1
ATOM 848 O O . GLU B 1 27 ? -0.079 -23.156 -0.361 1 87.38 27 GLU B O 1
ATOM 853 N N . LYS B 1 28 ? -1.607 -23.703 -1.883 1 90.38 28 LYS B N 1
ATOM 854 C CA . LYS B 1 28 ? -0.613 -24.281 -2.781 1 90.38 28 LYS B CA 1
ATOM 855 C C . LYS B 1 28 ? 0.025 -23.219 -3.66 1 90.38 28 LYS B C 1
ATOM 857 O O . LYS B 1 28 ? 1.068 -23.438 -4.273 1 90.38 28 LYS B O 1
ATOM 862 N N . MET B 1 29 ? -0.604 -22.078 -3.713 1 95.06 29 MET B N 1
ATOM 863 C CA . MET B 1 29 ? -0.122 -20.984 -4.551 1 95.06 29 MET B CA 1
ATOM 864 C C . MET B 1 29 ? 1.079 -20.297 -3.91 1 95.06 29 MET B C 1
ATOM 866 O O . MET B 1 29 ? 1.037 -19.938 -2.732 1 95.06 29 MET B O 1
ATOM 870 N N . LYS B 1 30 ? 2.119 -20.188 -4.648 1 95.94 30 LYS B N 1
ATOM 871 C CA . LYS B 1 30 ? 3.311 -19.453 -4.211 1 95.94 30 LYS B CA 1
ATOM 872 C C . LYS B 1 30 ? 3.422 -18.109 -4.906 1 95.94 30 LYS B C 1
ATOM 874 O O . LYS B 1 30 ? 2.791 -17.875 -5.941 1 95.94 30 LYS B O 1
ATOM 879 N N . VAL B 1 31 ? 4.172 -17.266 -4.293 1 97.81 31 VAL B N 1
ATOM 880 C CA . VAL B 1 31 ? 4.469 -15.961 -4.883 1 97.81 31 VAL B CA 1
ATOM 881 C C . VAL B 1 31 ? 5.965 -15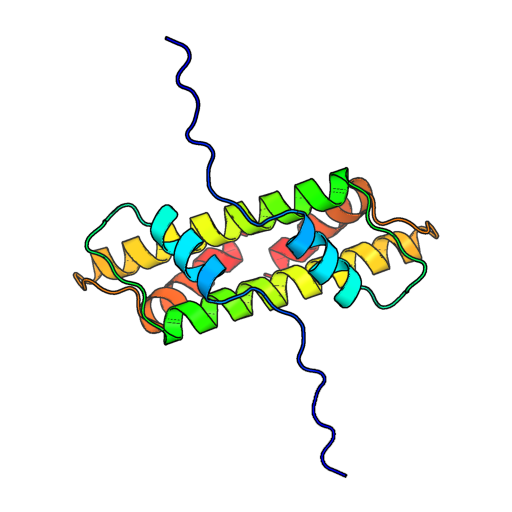.859 -5.18 1 97.81 31 VAL B C 1
ATOM 883 O O . VAL B 1 31 ? 6.797 -16.125 -4.316 1 97.81 31 VAL B O 1
ATOM 886 N N . SER B 1 32 ? 6.246 -15.57 -6.379 1 98 32 SER B N 1
ATOM 887 C CA . SER B 1 32 ? 7.645 -15.492 -6.785 1 98 32 SER B CA 1
ATOM 888 C C . SER B 1 32 ? 8.336 -14.289 -6.152 1 98 32 SER B C 1
ATOM 890 O O . SER B 1 32 ? 7.676 -13.32 -5.762 1 98 32 SER B O 1
ATOM 892 N N . ALA B 1 33 ? 9.641 -14.352 -6.105 1 97.69 33 ALA B N 1
ATOM 893 C CA . ALA B 1 33 ? 10.438 -13.258 -5.551 1 97.69 33 ALA B CA 1
ATOM 894 C C . ALA B 1 33 ? 10.242 -11.977 -6.352 1 97.69 33 ALA B C 1
ATOM 896 O O . ALA B 1 33 ? 10.172 -10.883 -5.781 1 97.69 33 ALA B O 1
ATOM 897 N N . ASP B 1 34 ? 10.133 -12.078 -7.676 1 97.81 34 ASP B N 1
ATOM 898 C CA . ASP B 1 34 ? 9.969 -10.906 -8.523 1 97.81 34 ASP B CA 1
ATOM 899 C C . ASP B 1 34 ? 8.602 -10.258 -8.312 1 97.81 34 ASP B C 1
ATOM 901 O O . ASP B 1 34 ? 8.469 -9.031 -8.344 1 97.81 34 ASP B O 1
ATOM 905 N N . ALA B 1 35 ? 7.621 -11.094 -8.188 1 98.19 35 ALA B N 1
ATOM 906 C CA . ALA B 1 35 ? 6.285 -10.57 -7.918 1 98.19 35 ALA B CA 1
ATOM 907 C C . ALA B 1 35 ? 6.246 -9.828 -6.582 1 98.19 35 ALA B C 1
ATOM 909 O O . ALA B 1 35 ? 5.656 -8.75 -6.48 1 98.19 35 ALA B O 1
ATOM 910 N N . LEU B 1 36 ? 6.906 -10.453 -5.652 1 97.75 36 LEU B N 1
ATOM 911 C CA . LEU B 1 36 ? 7 -9.836 -4.332 1 97.75 36 LEU B CA 1
ATOM 912 C C . LEU B 1 36 ? 7.637 -8.453 -4.422 1 97.75 36 LEU B C 1
ATOM 914 O O . LEU B 1 36 ? 7.145 -7.492 -3.824 1 97.75 36 LEU B O 1
ATOM 918 N N . LEU 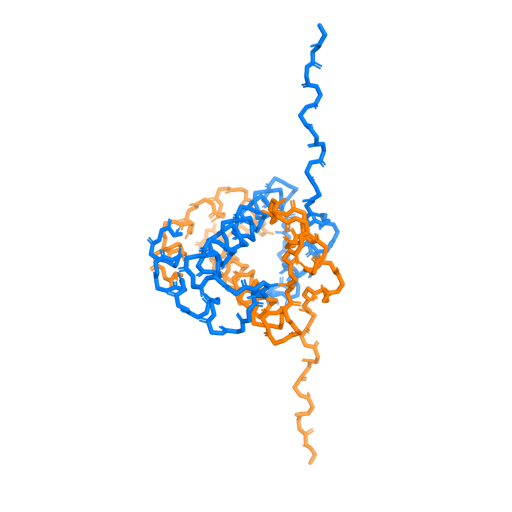B 1 37 ? 8.695 -8.375 -5.121 1 97.31 37 LEU B N 1
ATOM 919 C CA . LEU B 1 37 ? 9.414 -7.113 -5.289 1 97.31 37 LEU B CA 1
ATOM 920 C C . LEU B 1 37 ? 8.531 -6.074 -5.969 1 97.31 37 LEU B C 1
ATOM 922 O O . LEU B 1 37 ? 8.539 -4.898 -5.59 1 97.31 37 LEU B O 1
ATOM 926 N N . LEU B 1 38 ? 7.812 -6.473 -6.945 1 97.81 38 LEU B N 1
ATOM 927 C CA . LEU B 1 38 ? 6.941 -5.547 -7.664 1 97.81 38 LEU B CA 1
ATOM 928 C C . LEU B 1 38 ? 5.844 -5.02 -6.746 1 97.81 38 LEU B C 1
ATOM 930 O O . LEU B 1 38 ? 5.578 -3.814 -6.723 1 97.81 38 LEU B O 1
ATOM 934 N N . VAL B 1 39 ? 5.215 -5.867 -6 1 97.69 39 VAL B N 1
ATOM 935 C CA . VAL B 1 39 ? 4.141 -5.441 -5.105 1 97.69 39 VAL B CA 1
ATOM 936 C C . VAL B 1 39 ? 4.699 -4.512 -4.031 1 97.69 39 VAL B C 1
ATOM 938 O O . VAL B 1 39 ? 4.086 -3.49 -3.709 1 97.69 39 VAL B O 1
ATOM 941 N N . ALA B 1 40 ? 5.887 -4.852 -3.477 1 97.69 40 ALA B N 1
ATOM 942 C CA . ALA B 1 40 ? 6.535 -3.982 -2.5 1 97.69 40 ALA B CA 1
ATOM 943 C C . ALA B 1 40 ? 6.789 -2.596 -3.082 1 97.69 40 ALA B C 1
ATOM 945 O O . ALA B 1 40 ? 6.59 -1.584 -2.404 1 97.69 40 ALA B O 1
ATOM 946 N N . GLU B 1 41 ? 7.219 -2.568 -4.328 1 96.69 41 GLU B N 1
ATOM 947 C CA . GLU B 1 41 ? 7.473 -1.287 -4.98 1 96.69 41 GLU B CA 1
ATOM 948 C C . GLU B 1 41 ? 6.184 -0.49 -5.156 1 96.69 41 GLU B C 1
ATOM 950 O O . GLU B 1 41 ? 6.168 0.728 -4.965 1 96.69 41 GLU B O 1
ATOM 955 N N . LEU B 1 42 ? 5.121 -1.133 -5.566 1 96.25 42 LEU B N 1
ATOM 956 C CA . LEU B 1 42 ? 3.834 -0.47 -5.73 1 96.25 42 LEU B CA 1
ATOM 957 C C . LEU B 1 42 ? 3.359 0.123 -4.406 1 96.25 42 LEU B C 1
ATO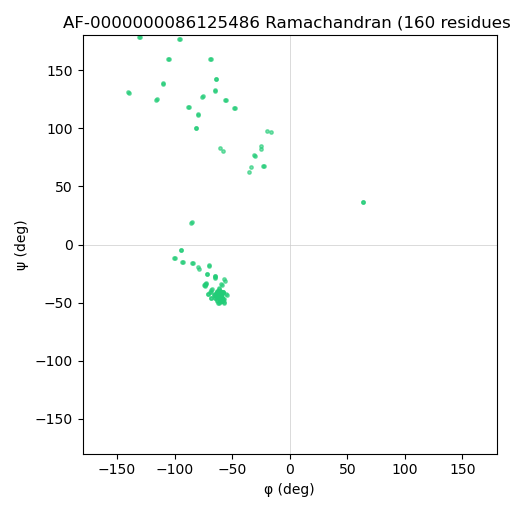M 959 O O . LEU B 1 42 ? 2.889 1.263 -4.363 1 96.25 42 LEU B O 1
ATOM 963 N N . LEU B 1 43 ? 3.561 -0.643 -3.344 1 97.12 43 LEU B N 1
ATOM 964 C CA . LEU B 1 43 ? 3.184 -0.166 -2.018 1 97.12 43 LEU B CA 1
ATOM 965 C C . LEU B 1 43 ? 4.023 1.039 -1.614 1 97.12 43 LEU B C 1
ATOM 967 O O . LEU B 1 43 ? 3.504 2.006 -1.054 1 97.12 43 LEU B O 1
ATOM 971 N N . ASN B 1 44 ? 5.305 0.979 -1.877 1 96.62 44 ASN B N 1
ATOM 972 C CA . ASN B 1 44 ? 6.184 2.1 -1.561 1 96.62 44 ASN B CA 1
ATOM 973 C C . ASN B 1 44 ? 5.797 3.355 -2.336 1 96.62 44 ASN B C 1
ATOM 975 O O . ASN B 1 44 ? 5.801 4.457 -1.784 1 96.62 44 ASN B O 1
ATOM 979 N N . VAL B 1 45 ? 5.543 3.209 -3.57 1 95.56 45 VAL B N 1
ATOM 980 C CA . VAL B 1 45 ? 5.121 4.348 -4.383 1 95.56 45 VAL B CA 1
ATOM 981 C C . VAL B 1 45 ? 3.807 4.906 -3.846 1 95.56 45 VAL B C 1
ATOM 983 O O . VAL B 1 45 ? 3.643 6.125 -3.738 1 95.56 45 VAL B O 1
ATOM 986 N N . PHE B 1 46 ? 2.891 4.004 -3.557 1 95.5 46 PHE B N 1
ATOM 987 C CA . PHE B 1 46 ? 1.584 4.402 -3.049 1 95.5 46 PHE B CA 1
ATOM 988 C C . PHE B 1 46 ? 1.727 5.23 -1.778 1 95.5 46 PHE B C 1
ATOM 990 O O . PHE B 1 46 ? 1.14 6.309 -1.664 1 95.5 46 PHE B O 1
ATOM 997 N N . VAL B 1 47 ? 2.475 4.77 -0.833 1 96.81 47 VAL B N 1
ATOM 998 C CA . VAL B 1 47 ? 2.605 5.449 0.451 1 96.81 47 VAL B CA 1
ATOM 999 C C . VAL B 1 47 ? 3.342 6.773 0.262 1 96.81 47 VAL B C 1
ATOM 1001 O O . VAL B 1 47 ? 3.01 7.773 0.903 1 96.81 47 VAL B O 1
ATOM 1004 N N . ARG B 1 48 ? 4.312 6.789 -0.569 1 96.06 48 ARG B N 1
ATOM 1005 C CA . ARG B 1 48 ? 5.051 8.016 -0.859 1 96.06 48 ARG B CA 1
ATOM 1006 C C . ARG B 1 48 ? 4.129 9.078 -1.442 1 96.06 48 ARG B C 1
ATOM 1008 O O . ARG B 1 48 ? 4.168 10.242 -1.025 1 96.06 48 ARG B O 1
ATOM 1015 N N . GLU B 1 49 ? 3.332 8.672 -2.469 1 96.12 49 GLU B N 1
ATOM 1016 C CA . GLU B 1 49 ? 2.412 9.609 -3.105 1 96.12 49 GLU B CA 1
ATOM 1017 C C . GLU B 1 49 ? 1.354 10.094 -2.121 1 96.12 49 GLU B C 1
ATOM 1019 O O . GLU B 1 49 ? 1.034 11.289 -2.084 1 96.12 49 GLU B O 1
ATOM 1024 N N . ALA B 1 50 ? 0.79 9.195 -1.358 1 97.12 50 ALA B N 1
ATOM 1025 C CA . ALA B 1 50 ? -0.204 9.562 -0.35 1 97.12 50 ALA B CA 1
ATOM 1026 C C . ALA B 1 50 ? 0.37 10.555 0.653 1 97.12 50 ALA B C 1
ATOM 1028 O O . ALA B 1 50 ? -0.252 11.578 0.946 1 97.12 50 ALA B O 1
ATOM 1029 N N . ALA B 1 51 ? 1.574 10.281 1.158 1 97.25 51 ALA B N 1
ATOM 1030 C CA . ALA B 1 51 ? 2.232 11.125 2.148 1 97.25 51 ALA B CA 1
ATOM 1031 C C . ALA B 1 51 ? 2.494 12.523 1.59 1 97.25 51 ALA B C 1
ATOM 1033 O O . ALA B 1 51 ? 2.197 13.523 2.242 1 97.25 51 ALA B O 1
ATOM 1034 N N . ALA B 1 52 ? 3.1 12.531 0.412 1 96.44 52 ALA B N 1
ATOM 1035 C CA . ALA B 1 52 ? 3.449 13.812 -0.209 1 96.44 52 ALA B CA 1
ATOM 1036 C C . ALA B 1 52 ? 2.207 14.664 -0.45 1 96.44 52 ALA B C 1
ATOM 1038 O O . ALA B 1 52 ? 2.203 15.859 -0.163 1 96.44 52 ALA B O 1
ATOM 1039 N N . ARG B 1 53 ? 1.188 14.023 -0.947 1 97.5 53 ARG B N 1
ATOM 1040 C CA . ARG B 1 53 ? -0.028 14.766 -1.271 1 97.5 53 ARG B CA 1
ATOM 1041 C C . ARG B 1 53 ? -0.752 15.211 -0.006 1 97.5 53 ARG B C 1
ATOM 1043 O O . ARG B 1 53 ? -1.263 16.328 0.063 1 97.5 53 ARG B O 1
ATOM 1050 N N . ALA B 1 54 ? -0.848 14.375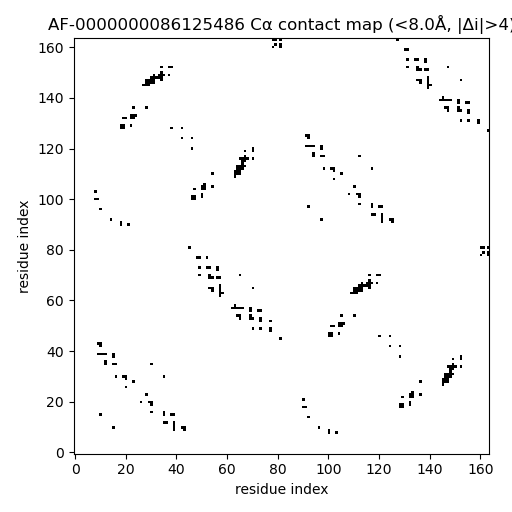 0.965 1 98 54 ALA B N 1
ATOM 1051 C CA . ALA B 1 54 ? -1.506 14.742 2.217 1 98 54 ALA B CA 1
ATOM 1052 C C . ALA B 1 54 ? -0.766 15.883 2.916 1 98 54 ALA B C 1
ATOM 1054 O O 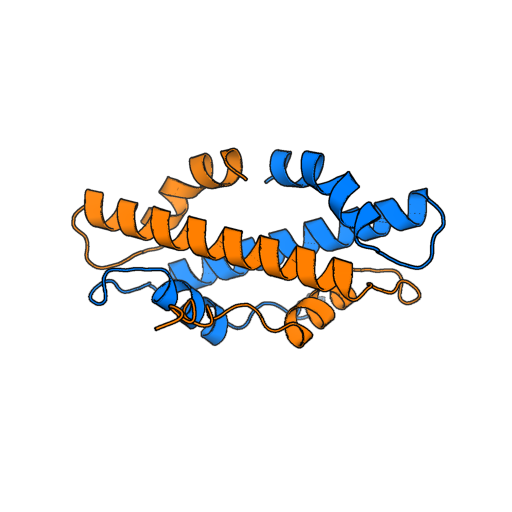. ALA B 1 54 ? -1.39 16.797 3.443 1 98 54 ALA B O 1
ATOM 1055 N N . ALA B 1 55 ? 0.541 15.828 2.887 1 97.44 55 ALA B N 1
ATOM 1056 C CA . ALA B 1 55 ? 1.348 16.891 3.477 1 97.44 55 ALA B CA 1
ATOM 1057 C C . ALA B 1 55 ? 1.122 18.219 2.756 1 97.44 55 ALA B C 1
ATOM 1059 O O . ALA B 1 55 ? 0.984 19.266 3.395 1 97.44 55 ALA B O 1
ATOM 1060 N N . ARG B 1 56 ? 1.126 18.109 1.444 1 97.12 56 ARG B N 1
ATOM 1061 C CA . ARG B 1 56 ? 0.871 19.312 0.66 1 97.12 56 ARG B CA 1
ATOM 1062 C C . ARG B 1 56 ? -0.509 19.891 0.967 1 97.12 56 ARG B C 1
ATOM 1064 O O . ARG B 1 56 ? -0.673 21.109 1.069 1 97.12 56 ARG B O 1
ATOM 1071 N N . GLN B 1 57 ? -1.483 19 1.121 1 97.81 57 GLN B N 1
ATOM 1072 C CA . GLN B 1 57 ? -2.834 19.422 1.471 1 97.81 57 GLN B CA 1
ATOM 1073 C C . GLN B 1 57 ? -2.85 20.156 2.805 1 97.81 57 GLN B C 1
ATOM 1075 O O . GLN B 1 57 ? -3.516 21.188 2.941 1 97.81 57 GLN B O 1
ATOM 1080 N N . ALA B 1 58 ? -2.135 19.656 3.787 1 97.69 58 ALA B N 1
ATOM 1081 C CA . ALA B 1 58 ? -2.023 20.297 5.09 1 97.69 58 ALA B CA 1
ATOM 1082 C C . ALA B 1 58 ? -1.327 21.656 4.969 1 97.69 58 ALA B C 1
ATOM 1084 O O . ALA B 1 58 ? -1.75 22.641 5.586 1 97.69 58 ALA B O 1
ATOM 1085 N N . GLN B 1 59 ? -0.26 21.688 4.16 1 96.44 59 GLN B N 1
ATOM 1086 C CA . GLN B 1 59 ? 0.465 22.938 3.936 1 96.44 59 GLN B CA 1
ATOM 1087 C C . GLN B 1 59 ? -0.431 23.984 3.281 1 96.44 59 GLN B C 1
ATOM 1089 O O . GLN B 1 59 ? -0.425 25.156 3.682 1 96.44 59 GLN B O 1
ATOM 1094 N N . ASP B 1 60 ? -1.16 23.594 2.266 1 96.75 60 ASP B N 1
ATOM 1095 C CA . ASP B 1 60 ? -2.09 24.484 1.584 1 96.75 60 ASP B CA 1
ATOM 1096 C C . ASP B 1 60 ? -3.096 25.078 2.566 1 96.75 60 ASP B C 1
ATOM 1098 O O . ASP B 1 60 ? -3.537 26.219 2.396 1 96.75 60 ASP B O 1
ATOM 1102 N N . GLU B 1 61 ? -3.436 24.312 3.631 1 97.12 61 GLU B N 1
ATOM 1103 C CA . GLU B 1 61 ? -4.402 24.75 4.637 1 97.12 61 GLU B CA 1
ATOM 1104 C C . GLU B 1 61 ? -3.703 25.406 5.82 1 97.12 61 GLU B C 1
ATOM 1106 O O . GLU B 1 61 ? -4.355 25.812 6.785 1 97.12 61 GLU B O 1
ATOM 1111 N N . GLU B 1 62 ? -2.307 25.375 5.785 1 95.19 62 GLU B N 1
ATOM 1112 C CA . GLU B 1 62 ? -1.457 26 6.789 1 95.19 62 GLU B CA 1
ATOM 1113 C C . GLU B 1 62 ? -1.647 25.359 8.156 1 95.19 62 GLU B C 1
ATOM 1115 O O . GLU B 1 62 ? -1.798 26.047 9.164 1 95.19 62 GLU B O 1
ATOM 1120 N N . ILE B 1 63 ? -1.848 24.094 8.172 1 94.5 63 ILE B N 1
ATOM 1121 C CA . ILE B 1 63 ? -1.927 23.328 9.414 1 94.5 63 ILE B CA 1
ATOM 1122 C C . ILE B 1 63 ? -0.696 22.438 9.547 1 94.5 63 ILE B C 1
ATOM 1124 O O . ILE B 1 63 ? -0.266 21.812 8.57 1 94.5 63 ILE B O 1
ATOM 1128 N N . PRO B 1 64 ? -0.153 22.344 10.727 1 94.94 64 PRO B N 1
ATOM 1129 C CA . PRO B 1 64 ? 1.094 21.609 10.93 1 94.94 64 PRO B CA 1
ATOM 1130 C C . PRO B 1 64 ? 0.864 20.109 11.156 1 94.94 64 PRO B C 1
ATOM 1132 O O . PRO B 1 64 ? 1.697 19.438 11.766 1 94.94 64 PRO B O 1
ATOM 1135 N N . VAL B 1 65 ? -0.294 19.562 10.789 1 97.38 65 VAL B N 1
ATOM 1136 C CA . VAL B 1 65 ? -0.645 18.172 11.039 1 97.38 65 VAL B CA 1
ATOM 1137 C C . VAL B 1 65 ? -1.366 17.594 9.82 1 97.38 65 VAL B C 1
ATOM 1139 O O . VAL B 1 65 ? -2.23 18.25 9.234 1 97.38 65 VAL B O 1
ATOM 1142 N N . VAL B 1 66 ? -0.936 16.469 9.383 1 97.94 66 VAL B N 1
ATOM 1143 C CA . VAL B 1 66 ? -1.759 15.664 8.484 1 97.94 66 VAL B CA 1
ATOM 1144 C C . VAL B 1 66 ? -2.789 14.875 9.289 1 97.94 66 VAL B C 1
ATOM 1146 O O . VAL B 1 66 ? -2.457 13.859 9.914 1 97.94 66 VAL B O 1
ATOM 1149 N N . ASP B 1 67 ? -3.939 15.398 9.289 1 98 67 ASP B N 1
ATOM 1150 C CA . ASP B 1 67 ? -5.051 14.734 9.961 1 98 67 ASP B CA 1
ATOM 1151 C C . ASP B 1 67 ? -5.867 13.898 8.977 1 98 67 ASP B C 1
ATOM 1153 O O . ASP B 1 67 ? -5.543 13.836 7.789 1 98 67 ASP B O 1
ATOM 1157 N N . ILE B 1 68 ? -6.852 13.227 9.531 1 98.19 68 ILE B N 1
ATOM 1158 C CA . ILE B 1 68 ? -7.664 12.336 8.703 1 98.19 68 ILE B CA 1
ATOM 1159 C C . ILE B 1 68 ? -8.328 13.141 7.586 1 98.19 68 ILE B C 1
ATOM 1161 O O . ILE B 1 68 ? -8.484 12.641 6.469 1 98.19 68 ILE B O 1
ATOM 1165 N N . GLU B 1 69 ? -8.703 14.391 7.809 1 98.12 69 GLU B N 1
ATOM 1166 C CA . GLU B 1 69 ? -9.367 15.227 6.816 1 98.12 69 GLU B CA 1
ATOM 1167 C C . GLU B 1 69 ? -8.461 15.469 5.609 1 98.12 69 GLU B C 1
ATOM 1169 O O . GLU B 1 69 ? -8.922 15.43 4.465 1 98.12 69 GLU B O 1
ATOM 1174 N N . GLN B 1 70 ? -7.203 15.75 5.859 1 98.56 70 GLN B N 1
ATOM 1175 C CA . GLN B 1 70 ? -6.254 15.992 4.777 1 98.56 70 GLN B CA 1
ATOM 1176 C C . GLN B 1 70 ? -6.074 14.75 3.914 1 98.56 70 GLN B C 1
ATOM 1178 O O . GLN B 1 70 ? -5.988 14.844 2.688 1 98.56 70 GLN B O 1
ATOM 1183 N N . VAL B 1 71 ? -5.996 13.578 4.512 1 98.31 71 VAL B N 1
ATOM 1184 C CA . VAL B 1 71 ? -5.871 12.336 3.764 1 98.31 71 VAL B CA 1
ATOM 1185 C C . VAL B 1 71 ? -7.125 12.102 2.926 1 98.31 71 VAL B C 1
ATOM 1187 O O . VAL B 1 71 ? -7.035 11.766 1.744 1 98.31 71 VAL B O 1
ATOM 1190 N N . GLU B 1 72 ? -8.281 12.352 3.545 1 98.31 72 GLU B N 1
ATOM 1191 C CA . GLU B 1 72 ? -9.547 12.148 2.844 1 98.31 72 GLU B CA 1
ATOM 1192 C C . GLU B 1 72 ? -9.664 13.07 1.631 1 98.31 72 GLU B C 1
ATOM 1194 O O . GLU B 1 72 ? -10.18 12.664 0.586 1 98.31 72 GLU B O 1
ATOM 1199 N N . LYS B 1 73 ? -9.258 14.227 1.772 1 97.81 73 LYS B N 1
ATOM 1200 C CA . LYS B 1 73 ? -9.383 15.227 0.716 1 97.81 73 LYS B CA 1
ATOM 1201 C C . LYS B 1 73 ? -8.547 14.852 -0.502 1 97.81 73 LYS B C 1
ATOM 1203 O O . LYS B 1 73 ? -8.898 15.195 -1.633 1 97.81 73 LYS B O 1
ATOM 1208 N N . ILE B 1 74 ? -7.473 14.133 -0.33 1 97.19 74 ILE B N 1
ATOM 1209 C CA . ILE B 1 74 ? -6.609 13.828 -1.466 1 97.19 74 ILE B CA 1
ATOM 1210 C C . ILE B 1 74 ? -6.996 12.484 -2.068 1 97.19 74 ILE B C 1
ATOM 1212 O O . ILE B 1 74 ? -6.551 12.133 -3.162 1 97.19 74 ILE B O 1
ATOM 1216 N N . LEU B 1 75 ? -7.777 11.68 -1.339 1 96.31 75 LEU B N 1
ATOM 1217 C CA . LEU B 1 75 ? -8.078 10.305 -1.729 1 96.31 75 LEU B CA 1
ATOM 1218 C C . LEU B 1 75 ? -8.656 10.258 -3.137 1 96.31 75 LEU B C 1
ATOM 1220 O O . LEU B 1 75 ? -8.273 9.406 -3.943 1 96.31 75 LEU B O 1
ATOM 1224 N N . PRO B 1 76 ? -9.609 11.195 -3.496 1 95.06 76 PRO B N 1
ATOM 1225 C CA . PRO B 1 76 ? -10.172 11.117 -4.844 1 95.06 76 PRO B CA 1
ATOM 1226 C C . PRO B 1 76 ? -9.117 11.234 -5.938 1 95.06 76 PRO B C 1
ATOM 1228 O O . PRO B 1 76 ? -9.039 10.375 -6.82 1 95.06 76 PRO B O 1
ATOM 1231 N N . GLN B 1 77 ? -8.281 12.242 -5.75 1 93.69 77 GLN B N 1
ATOM 1232 C CA . GLN B 1 77 ? -7.262 12.438 -6.77 1 93.69 77 GLN B CA 1
ATOM 1233 C C . GLN B 1 77 ? -6.184 11.367 -6.684 1 93.69 77 GLN B C 1
ATOM 1235 O O . GLN B 1 77 ? -5.66 10.922 -7.707 1 93.69 77 GLN B O 1
ATOM 1240 N N . LEU B 1 78 ? -5.852 10.883 -5.57 1 93.19 78 LEU B N 1
ATOM 1241 C CA . LEU B 1 78 ? -4.848 9.844 -5.355 1 93.19 78 LEU B CA 1
ATOM 1242 C C . LEU B 1 78 ? -5.262 8.539 -6.027 1 93.19 78 LEU B C 1
ATOM 1244 O O . LEU B 1 78 ? -4.465 7.922 -6.738 1 93.19 78 LEU B O 1
ATOM 1248 N N . LEU B 1 79 ? -6.504 8.117 -5.812 1 87 79 LEU B N 1
ATOM 1249 C CA . LEU B 1 79 ? -6.992 6.848 -6.348 1 87 79 LEU B CA 1
ATOM 1250 C C . LEU B 1 79 ? -7.184 6.934 -7.855 1 87 79 LEU B C 1
ATOM 1252 O O . LEU B 1 79 ? -7.059 5.926 -8.562 1 87 79 LEU B O 1
ATOM 1256 N N . LEU B 1 80 ? -7.41 8.172 -8.305 1 87.5 80 LEU B N 1
ATOM 1257 C CA . LEU B 1 80 ? -7.551 8.383 -9.742 1 87.5 80 LEU B CA 1
ATOM 1258 C C . LEU B 1 80 ? -6.203 8.281 -10.445 1 87.5 80 LEU B C 1
ATOM 1260 O O . LEU B 1 80 ? -6.125 7.844 -11.594 1 87.5 80 LEU B O 1
ATOM 1264 N N . ASP B 1 81 ? -5.172 8.75 -9.773 1 82.88 81 ASP B N 1
ATOM 1265 C CA . ASP B 1 81 ? -3.822 8.758 -10.328 1 82.88 81 ASP B CA 1
ATOM 1266 C C . ASP B 1 81 ? -3.188 7.371 -10.234 1 82.88 81 ASP B C 1
ATOM 1268 O O . ASP B 1 81 ? -2.225 7.074 -10.945 1 82.88 81 ASP B O 1
ATOM 1272 N N . PHE B 1 82 ? -3.713 6.461 -9.297 1 79.06 82 PHE B N 1
ATOM 1273 C CA . PHE B 1 82 ? -3.182 5.109 -9.148 1 79.06 82 PHE B CA 1
ATOM 1274 C C . PHE B 1 82 ? -3.934 4.133 -10.047 1 79.06 82 PHE B C 1
ATOM 1276 O O . PHE B 1 82 ? -3.328 3.254 -10.664 1 79.06 82 PHE B O 1
#

InterPro domains:
  IPR009072 Histone-fold [SSF47113] (7-62)
  IPR018552 Centromere protein X [PF09415] (14-82)
  IPR018552 Centromere protein X [PTHR28680] (4-82)

Solvent-accessible surface area (backbone atoms only — not comparable to full-atom values): 9055 Å² total; per-residue (Å²): 132,83,80,75,72,69,82,71,84,64,69,53,65,69,57,53,50,52,50,36,54,70,40,31,84,55,84,78,52,41,70,35,72,63,25,49,51,49,52,40,48,53,50,41,52,50,49,39,52,51,26,41,49,18,45,48,46,15,51,78,68,71,40,67,45,28,36,47,66,33,46,57,68,42,42,65,60,51,24,70,74,69,132,83,81,75,72,70,82,70,82,62,68,54,64,69,58,52,49,50,49,35,54,70,41,31,84,56,83,76,52,41,70,36,71,62,25,50,52,51,54,39,48,51,50,42,51,48,48,38,52,50,26,40,49,17,45,49,47,14,52,78,68,70,41,66,44,29,36,47,65,32,46,57,68,42,43,66,61,50,25,70,76,67